Protein AF-A0A7W7B4E9-F1 (afdb_monomer_lite)

Secondary structure (DSSP, 8-state):
-HHHHH-TT--EEHHHHHHHHSTTS---HHHHHHHHHHHHHHHHHHTEEEEEEE-SSSS-EEEEEEE-

Organism: NCBI:txid333708

Sequence (68 aa):
MAIFEDEPGVRLTVKEVAARVYPGKEITRGDTNNIGRVLRQLAPIIGLACCRVRTPDHF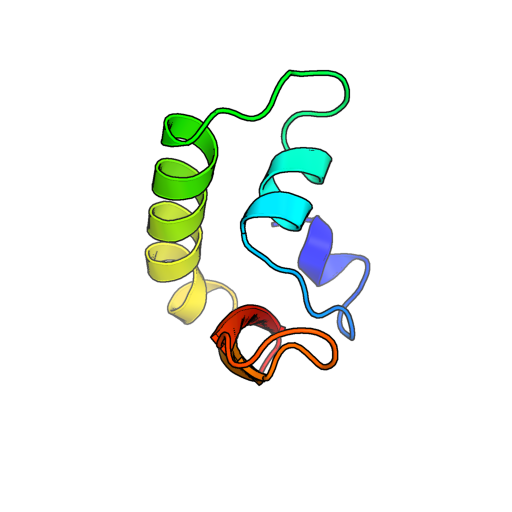GWHHQWGRK

Structure (mmCIF, N/CA/C/O backbone):
data_AF-A0A7W7B4E9-F1
#
_entry.id   AF-A0A7W7B4E9-F1
#
loop_
_atom_site.group_PDB
_atom_site.id
_atom_site.type_symbol
_atom_site.label_atom_id
_atom_site.label_alt_id
_atom_site.label_comp_id
_atom_site.label_asym_id
_atom_site.label_entity_id
_atom_site.label_seq_id
_atom_site.pdbx_PDB_ins_code
_atom_site.Cartn_x
_atom_site.Cartn_y
_atom_site.Cartn_z
_atom_site.occupancy
_atom_site.B_iso_or_equiv
_atom_site.auth_seq_id
_atom_site.auth_comp_id
_atom_site.auth_asym_id
_atom_site.auth_atom_id
_atom_site.pdbx_PDB_model_num
ATOM 1 N N . MET A 1 1 ? -6.816 7.379 1.174 1.00 59.38 1 MET A N 1
ATOM 2 C CA . MET A 1 1 ? -6.257 6.757 -0.055 1.00 59.38 1 MET A CA 1
ATOM 3 C C . MET A 1 1 ? -7.399 5.900 -0.551 1.00 59.38 1 MET A C 1
ATOM 5 O O . MET A 1 1 ? -7.629 4.864 0.063 1.00 59.38 1 MET A O 1
ATOM 9 N N . ALA A 1 2 ? -8.140 6.380 -1.554 1.00 65.31 2 ALA A N 1
ATOM 10 C CA . ALA A 1 2 ? -9.472 5.869 -1.907 1.00 65.31 2 ALA A CA 1
ATOM 11 C C . ALA A 1 2 ? -9.548 4.329 -1.958 1.00 65.31 2 ALA A C 1
ATOM 13 O O . ALA A 1 2 ? -10.452 3.742 -1.389 1.00 65.31 2 ALA A O 1
ATOM 14 N N . ILE A 1 3 ? -8.487 3.672 -2.442 1.00 75.25 3 ILE A N 1
ATOM 15 C CA . ILE A 1 3 ? -8.353 2.207 -2.541 1.00 75.25 3 ILE A CA 1
ATOM 16 C C . ILE A 1 3 ? -8.735 1.439 -1.254 1.00 75.25 3 ILE A C 1
ATOM 18 O O . ILE A 1 3 ? -9.415 0.424 -1.337 1.00 75.25 3 ILE A O 1
ATOM 22 N N . PHE A 1 4 ? -8.300 1.882 -0.068 1.00 77.62 4 PHE A N 1
ATOM 23 C CA . PHE A 1 4 ? -8.609 1.192 1.203 1.00 77.62 4 PHE A CA 1
ATOM 24 C C . PHE A 1 4 ? -9.910 1.677 1.857 1.00 77.62 4 PHE A C 1
ATOM 26 O O . PHE A 1 4 ? -10.337 1.131 2.874 1.00 77.62 4 PHE A O 1
ATOM 33 N N . GLU A 1 5 ? -10.494 2.746 1.321 1.00 74.12 5 GLU A N 1
ATOM 34 C CA . GLU A 1 5 ? -11.777 3.299 1.753 1.00 74.12 5 GLU A CA 1
ATOM 35 C C . GLU A 1 5 ? -12.921 2.633 0.979 1.00 74.12 5 GLU A C 1
ATOM 37 O O . GLU A 1 5 ? -13.923 2.272 1.590 1.00 74.12 5 GLU A O 1
ATOM 42 N N . ASP A 1 6 ? -12.714 2.381 -0.316 1.00 77.44 6 ASP A N 1
ATOM 43 C CA . ASP A 1 6 ? -13.644 1.672 -1.199 1.00 77.44 6 ASP A CA 1
ATOM 44 C C . ASP A 1 6 ? -13.710 0.165 -0.896 1.00 77.44 6 ASP A C 1
ATOM 46 O O . ASP A 1 6 ? -14.768 -0.452 -1.003 1.00 77.44 6 ASP A O 1
ATOM 50 N N . GLU A 1 7 ? -12.593 -0.440 -0.473 1.00 78.44 7 GLU A N 1
ATOM 51 C CA . GLU A 1 7 ? -12.503 -1.874 -0.175 1.00 78.44 7 GLU A CA 1
ATOM 52 C C . GLU A 1 7 ? -11.869 -2.123 1.213 1.00 78.44 7 GLU A C 1
ATOM 54 O O . GLU A 1 7 ? -10.704 -2.514 1.315 1.00 78.44 7 GLU A O 1
ATOM 59 N N . PRO A 1 8 ? -12.597 -1.937 2.329 1.00 72.75 8 PRO A N 1
ATOM 60 C CA . PRO A 1 8 ? -12.008 -1.967 3.674 1.00 72.75 8 PRO A CA 1
ATOM 61 C C . PRO A 1 8 ? -11.405 -3.324 4.080 1.00 72.75 8 PRO A C 1
ATOM 63 O O . PRO A 1 8 ? -10.536 -3.370 4.949 1.00 72.75 8 PRO A O 1
ATOM 66 N N . GLY A 1 9 ? -11.837 -4.423 3.452 1.00 79.38 9 GLY A N 1
ATOM 67 C CA . GLY A 1 9 ? -11.302 -5.769 3.688 1.00 79.38 9 GLY A CA 1
ATOM 68 C C . GLY A 1 9 ? -10.081 -6.133 2.838 1.00 79.38 9 GLY A C 1
ATOM 69 O O . GLY A 1 9 ? -9.516 -7.213 3.020 1.00 79.38 9 GLY A O 1
ATOM 70 N N . VAL A 1 10 ? -9.671 -5.275 1.897 1.00 84.75 10 VAL A N 1
ATOM 71 C CA . VAL A 1 10 ? -8.607 -5.615 0.951 1.00 84.75 10 VAL A CA 1
ATOM 72 C C . VAL A 1 10 ? -7.233 -5.566 1.618 1.00 84.75 10 VAL A C 1
ATOM 74 O O . VAL A 1 10 ? -6.907 -4.657 2.388 1.00 84.75 10 VAL A O 1
ATOM 77 N N . ARG A 1 11 ? -6.392 -6.550 1.288 1.00 87.88 11 ARG A N 1
ATOM 78 C CA . ARG A 1 11 ? -4.966 -6.547 1.617 1.00 87.88 11 ARG A CA 1
ATOM 79 C C . ARG A 1 11 ? -4.164 -6.579 0.333 1.00 87.88 11 ARG A C 1
ATOM 81 O O . ARG A 1 11 ? -4.331 -7.487 -0.471 1.00 87.88 11 ARG A O 1
ATOM 88 N N . LEU A 1 12 ? -3.309 -5.580 0.150 1.00 90.00 12 LEU A N 1
ATOM 89 C CA . LEU A 1 12 ? -2.582 -5.360 -1.094 1.00 90.00 12 LEU A CA 1
ATOM 90 C C . LEU A 1 12 ? -1.090 -5.237 -0.835 1.00 90.00 12 LEU A C 1
ATOM 92 O O . LEU A 1 12 ? -0.635 -4.565 0.092 1.00 90.00 12 LEU A O 1
ATOM 96 N N . THR A 1 13 ? -0.302 -5.841 -1.703 1.00 91.56 13 THR A N 1
ATOM 97 C CA . THR A 1 13 ? 1.123 -5.569 -1.805 1.00 91.56 13 THR A CA 1
ATOM 98 C C . THR A 1 13 ? 1.368 -4.160 -2.338 1.00 91.56 13 THR A C 1
ATOM 100 O O . THR A 1 13 ? 0.547 -3.561 -3.031 1.00 91.56 13 THR A O 1
ATOM 103 N N . VAL A 1 14 ? 2.563 -3.629 -2.079 1.00 91.12 14 VAL A N 1
ATOM 104 C CA . VAL A 1 14 ? 2.987 -2.325 -2.616 1.00 91.12 14 VAL A CA 1
ATOM 105 C C . VAL A 1 14 ? 2.914 -2.285 -4.149 1.00 91.12 14 VAL A C 1
ATOM 107 O O . VAL A 1 14 ? 2.606 -1.242 -4.718 1.00 91.12 14 VAL A O 1
ATOM 110 N N . LYS A 1 15 ? 3.164 -3.418 -4.819 1.00 89.00 15 LYS A N 1
ATOM 111 C CA . LYS A 1 15 ? 3.079 -3.532 -6.279 1.00 89.00 15 LYS A CA 1
ATOM 112 C C . LYS A 1 15 ? 1.635 -3.414 -6.772 1.00 89.00 15 LYS A C 1
ATOM 114 O O . LYS A 1 15 ? 1.394 -2.729 -7.756 1.00 89.00 15 LYS A O 1
ATOM 119 N N . GLU A 1 16 ? 0.683 -4.025 -6.074 1.00 90.06 16 GLU A N 1
ATOM 120 C CA . GLU A 1 16 ? -0.744 -3.914 -6.407 1.00 90.06 16 GLU A CA 1
ATOM 121 C C . GLU A 1 16 ? -1.281 -2.508 -6.135 1.00 90.06 16 GLU A C 1
ATOM 123 O O . GLU A 1 16 ? -2.013 -1.962 -6.957 1.00 90.06 16 GLU A O 1
ATOM 128 N N . VAL A 1 17 ? -0.856 -1.875 -5.036 1.00 90.00 17 VAL A N 1
ATOM 129 C CA . VAL A 1 17 ? -1.162 -0.457 -4.787 1.00 90.00 17 VAL A CA 1
ATOM 130 C C . VAL A 1 17 ? -0.594 0.409 -5.914 1.00 90.00 17 VAL A C 1
ATOM 132 O O . VAL A 1 17 ? -1.303 1.256 -6.446 1.00 90.00 17 VAL A O 1
ATOM 135 N N . ALA A 1 18 ? 0.650 0.165 -6.340 1.00 89.75 18 ALA A N 1
ATOM 136 C CA . ALA A 1 18 ? 1.261 0.888 -7.453 1.00 89.75 18 ALA A CA 1
ATOM 137 C C . ALA A 1 18 ? 0.508 0.706 -8.776 1.00 89.75 18 ALA A C 1
ATOM 139 O O . ALA A 1 18 ? 0.314 1.684 -9.493 1.00 89.75 18 ALA A O 1
ATOM 140 N N . ALA A 1 19 ? 0.030 -0.506 -9.067 1.00 90.44 19 ALA A N 1
ATOM 141 C CA . ALA A 1 19 ? -0.750 -0.793 -10.269 1.00 90.44 19 ALA A CA 1
ATOM 142 C C . ALA A 1 19 ? -2.082 -0.037 -10.299 1.00 90.44 19 ALA A C 1
ATOM 144 O O . ALA A 1 19 ? -2.516 0.407 -11.358 1.00 90.44 19 ALA A O 1
ATOM 145 N N . ARG A 1 20 ? -2.715 0.138 -9.133 1.00 88.00 20 ARG A N 1
ATOM 146 C CA . ARG A 1 20 ? -3.967 0.895 -9.001 1.00 88.00 20 ARG A CA 1
ATOM 147 C C . ARG A 1 20 ? -3.753 2.406 -9.060 1.00 88.00 20 ARG A C 1
ATOM 149 O O . ARG A 1 20 ? -4.599 3.113 -9.590 1.00 88.00 20 ARG A O 1
ATOM 156 N N . VAL A 1 21 ? -2.634 2.903 -8.529 1.00 86.81 21 VAL A N 1
ATOM 157 C CA . VAL A 1 21 ? -2.284 4.335 -8.567 1.00 86.81 21 VAL A CA 1
ATOM 158 C C . VAL A 1 21 ? -1.833 4.772 -9.967 1.00 86.81 21 VAL A C 1
ATOM 160 O O . VAL A 1 21 ? -2.133 5.889 -10.380 1.00 86.81 21 VAL A O 1
ATOM 163 N N . TYR A 1 22 ? -1.139 3.901 -10.704 1.00 86.81 22 TYR A N 1
ATOM 164 C CA . TYR A 1 22 ? -0.625 4.175 -12.049 1.00 86.81 22 TYR A CA 1
ATOM 165 C C . TYR A 1 22 ? -1.186 3.179 -13.081 1.00 86.81 22 TYR A C 1
ATOM 167 O O . TYR A 1 22 ? -0.436 2.348 -13.604 1.00 86.81 22 TYR A O 1
ATOM 175 N N . PRO A 1 23 ? -2.495 3.231 -13.391 1.00 85.75 23 PRO A N 1
ATOM 176 C CA . PRO A 1 23 ? -3.103 2.293 -14.328 1.00 85.75 23 PRO A CA 1
ATOM 177 C C . PRO A 1 23 ? -2.478 2.430 -15.724 1.00 85.75 2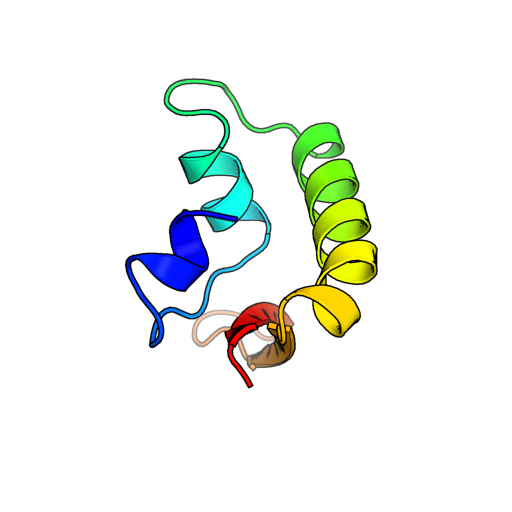3 PRO A C 1
ATOM 179 O O . PRO A 1 23 ? -2.341 3.531 -16.253 1.00 85.75 23 PRO A O 1
ATOM 182 N N . GLY A 1 24 ? -2.081 1.303 -16.321 1.00 86.69 24 GLY A N 1
ATOM 183 C CA . GLY A 1 24 ? -1.501 1.253 -17.670 1.00 86.69 24 GLY A CA 1
ATOM 184 C C . GLY A 1 24 ? -0.045 1.722 -17.785 1.00 86.69 24 GLY A C 1
ATOM 185 O O . GLY A 1 24 ? 0.503 1.709 -18.885 1.00 86.69 24 GLY A O 1
ATOM 186 N N . LYS A 1 25 ? 0.605 2.107 -16.678 1.00 88.25 25 LYS A N 1
ATOM 187 C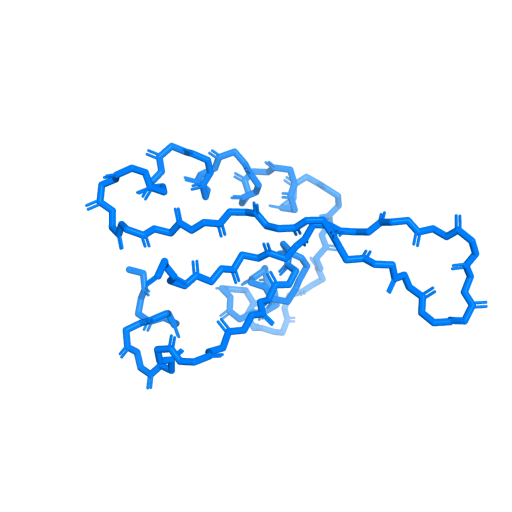 CA . LYS A 1 25 ? 2.028 2.464 -16.658 1.00 88.25 25 LYS A CA 1
ATOM 188 C C . LYS A 1 25 ? 2.878 1.258 -16.261 1.00 88.25 25 LYS A C 1
ATOM 190 O O . LYS A 1 25 ? 2.510 0.496 -15.366 1.00 88.25 25 LYS A O 1
ATOM 195 N N . GLU A 1 26 ? 4.052 1.116 -16.873 1.00 89.69 26 GLU A N 1
ATOM 196 C CA . GLU A 1 26 ? 5.056 0.176 -16.377 1.00 89.69 26 GLU A CA 1
ATOM 197 C C . GLU A 1 26 ? 5.508 0.593 -14.969 1.00 89.69 26 GLU A C 1
ATOM 199 O O . GLU A 1 26 ? 5.983 1.709 -14.747 1.00 89.69 26 GLU A O 1
ATOM 204 N N . ILE A 1 27 ? 5.324 -0.307 -14.003 1.00 90.81 27 ILE A N 1
ATOM 205 C CA . ILE A 1 27 ? 5.675 -0.064 -12.604 1.00 90.81 27 ILE A CA 1
ATOM 206 C C . ILE A 1 27 ? 7.152 -0.377 -12.418 1.00 90.81 27 ILE A C 1
ATOM 208 O O . ILE A 1 27 ? 7.565 -1.539 -12.448 1.00 90.81 27 ILE A O 1
ATOM 212 N N . THR A 1 28 ? 7.942 0.655 -12.149 1.00 92.25 28 THR A N 1
ATOM 213 C CA . THR A 1 28 ? 9.364 0.484 -11.868 1.00 92.25 28 THR A CA 1
ATOM 214 C C . THR A 1 28 ? 9.604 0.175 -10.390 1.00 92.25 28 THR A C 1
ATOM 216 O O . THR A 1 28 ? 8.767 0.405 -9.508 1.00 92.25 28 THR A O 1
ATOM 219 N N . ARG A 1 29 ? 10.818 -0.289 -10.071 1.00 89.06 29 ARG A N 1
ATOM 220 C CA . ARG A 1 29 ? 11.254 -0.439 -8.674 1.00 89.06 29 ARG A CA 1
ATOM 221 C C . ARG A 1 29 ? 11.195 0.893 -7.912 1.00 89.06 29 ARG A C 1
ATOM 223 O O . ARG A 1 29 ? 10.857 0.895 -6.729 1.00 89.06 29 ARG A O 1
ATOM 230 N N . GLY A 1 30 ? 11.477 2.014 -8.580 1.00 90.44 30 GLY A N 1
ATOM 231 C CA . GLY A 1 30 ? 11.389 3.354 -7.995 1.00 90.44 30 GLY A CA 1
ATOM 232 C C . GLY A 1 30 ? 9.973 3.696 -7.526 1.00 90.44 30 GLY A C 1
ATOM 233 O O . GLY A 1 30 ? 9.797 4.143 -6.393 1.00 90.44 30 GLY A O 1
ATOM 234 N N . ASP A 1 31 ? 8.964 3.385 -8.343 1.00 89.00 31 ASP A N 1
ATOM 235 C CA . ASP A 1 31 ? 7.553 3.626 -8.013 1.00 89.00 31 ASP A CA 1
ATOM 236 C C . ASP A 1 31 ? 7.124 2.822 -6.780 1.00 89.00 31 ASP A C 1
ATOM 238 O O . ASP A 1 31 ? 6.545 3.367 -5.838 1.00 89.00 31 ASP A O 1
ATOM 242 N N . THR A 1 32 ? 7.487 1.534 -6.726 1.00 90.31 32 THR A N 1
ATOM 243 C CA . THR A 1 32 ? 7.182 0.695 -5.554 1.00 90.31 32 THR A CA 1
ATOM 244 C C . THR A 1 32 ? 7.891 1.181 -4.288 1.00 90.31 32 THR A C 1
ATOM 246 O O . THR A 1 32 ? 7.286 1.206 -3.219 1.00 90.31 32 THR A O 1
ATOM 249 N N . ASN A 1 33 ? 9.142 1.642 -4.376 1.00 91.81 33 ASN A N 1
ATOM 250 C CA . ASN A 1 33 ? 9.852 2.194 -3.221 1.00 91.81 33 ASN A CA 1
ATOM 251 C C . ASN A 1 33 ? 9.184 3.473 -2.699 1.00 91.81 33 ASN A C 1
ATOM 253 O O . ASN A 1 33 ? 9.001 3.619 -1.487 1.00 91.81 33 ASN A O 1
ATOM 257 N N . ASN A 1 34 ? 8.786 4.368 -3.607 1.00 91.81 34 ASN A N 1
ATOM 258 C CA . ASN A 1 34 ? 8.087 5.602 -3.261 1.00 91.81 34 ASN A CA 1
ATOM 259 C C . ASN A 1 34 ? 6.741 5.307 -2.596 1.00 91.81 34 ASN A C 1
ATOM 261 O 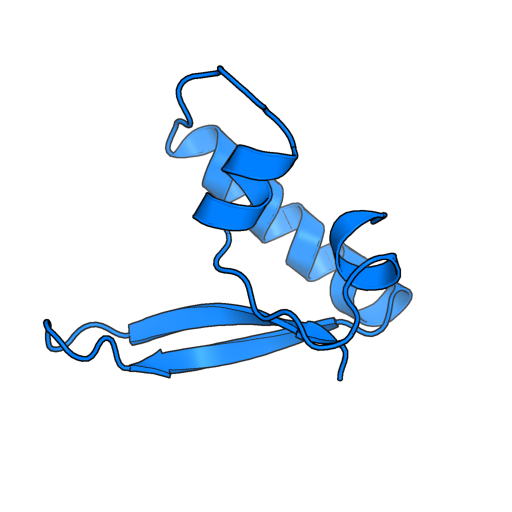O . ASN A 1 34 ? 6.486 5.798 -1.497 1.00 91.81 34 ASN A O 1
ATOM 265 N N . ILE A 1 35 ? 5.921 4.433 -3.185 1.00 90.94 35 ILE A N 1
ATOM 266 C CA . ILE A 1 35 ? 4.636 4.040 -2.591 1.00 90.94 35 ILE A CA 1
ATOM 267 C C . ILE A 1 35 ? 4.842 3.345 -1.247 1.00 90.94 35 ILE A C 1
ATOM 269 O O . ILE A 1 35 ? 4.161 3.670 -0.279 1.00 90.94 35 ILE A O 1
ATOM 273 N N . GLY A 1 36 ? 5.828 2.457 -1.128 1.00 91.88 36 GLY A N 1
ATOM 274 C CA . GLY A 1 36 ? 6.152 1.800 0.137 1.00 91.88 36 GLY A CA 1
ATOM 275 C C . GLY A 1 36 ? 6.591 2.770 1.242 1.00 91.88 36 GLY A C 1
ATOM 276 O O . GLY A 1 36 ? 6.383 2.483 2.424 1.00 91.88 36 GLY A O 1
ATOM 277 N N . ARG A 1 37 ? 7.196 3.911 0.888 1.00 92.12 37 ARG A N 1
ATOM 278 C CA . ARG A 1 37 ? 7.520 4.997 1.826 1.00 92.12 37 ARG A CA 1
ATOM 279 C C . ARG A 1 37 ? 6.274 5.802 2.198 1.00 92.12 37 ARG A C 1
ATOM 281 O O . ARG A 1 37 ? 6.055 6.035 3.384 1.00 92.12 37 ARG A O 1
ATOM 288 N N . VAL A 1 38 ? 5.453 6.172 1.217 1.00 91.44 38 VAL A N 1
ATOM 289 C CA . VAL A 1 38 ? 4.202 6.918 1.433 1.00 91.44 38 VAL A CA 1
ATOM 290 C C . VAL A 1 38 ? 3.232 6.122 2.308 1.00 91.44 38 VAL A C 1
ATOM 292 O O . VAL A 1 38 ? 2.721 6.655 3.287 1.00 91.44 38 VAL A O 1
ATOM 295 N N . LEU A 1 39 ? 3.043 4.828 2.036 1.00 90.12 39 LEU A N 1
ATOM 296 C CA . LEU A 1 39 ? 2.188 3.950 2.842 1.00 90.12 39 LEU A CA 1
ATOM 297 C C . LEU A 1 39 ? 2.637 3.899 4.303 1.00 90.12 39 LEU A C 1
ATOM 299 O O . LEU A 1 39 ? 1.805 4.004 5.194 1.00 90.12 39 LEU A O 1
ATOM 303 N N . ARG A 1 40 ? 3.947 3.820 4.566 1.00 91.56 40 ARG A N 1
ATOM 304 C CA . ARG A 1 40 ? 4.490 3.864 5.935 1.00 91.56 40 ARG A CA 1
ATOM 305 C C . ARG A 1 40 ? 4.193 5.178 6.653 1.00 91.56 40 ARG A C 1
ATOM 307 O O . ARG A 1 40 ? 3.908 5.153 7.844 1.00 91.56 40 ARG A O 1
ATOM 314 N N . GLN A 1 41 ? 4.271 6.302 5.945 1.00 91.75 41 GLN A N 1
ATOM 315 C CA . GLN A 1 41 ? 3.993 7.622 6.515 1.00 91.75 41 GLN A CA 1
ATOM 316 C C . GLN A 1 41 ? 2.497 7.835 6.771 1.00 91.75 41 GLN A C 1
ATOM 318 O O . GLN A 1 41 ? 2.126 8.394 7.798 1.00 91.75 41 GLN A O 1
ATOM 323 N N . LEU A 1 42 ? 1.641 7.366 5.861 1.00 88.19 42 LEU A N 1
ATOM 324 C CA . LEU A 1 42 ? 0.193 7.525 5.970 1.00 88.19 42 LEU A CA 1
ATOM 325 C C . LEU A 1 42 ? -0.450 6.500 6.905 1.00 88.19 42 LEU A C 1
ATOM 327 O O . LEU A 1 42 ? -1.482 6.796 7.494 1.00 88.19 42 LEU A O 1
ATOM 331 N N . ALA A 1 43 ? 0.144 5.319 7.078 1.00 89.50 43 ALA A N 1
ATOM 332 C CA . ALA A 1 43 ? -0.417 4.242 7.886 1.00 89.50 43 ALA A CA 1
ATOM 333 C C . ALA A 1 43 ? -0.938 4.659 9.275 1.00 89.50 43 ALA A C 1
ATOM 335 O O . ALA A 1 43 ? -2.085 4.321 9.570 1.00 89.50 43 ALA A O 1
ATOM 336 N N . PRO A 1 44 ? -0.193 5.414 10.109 1.00 87.25 44 PRO A N 1
ATOM 337 C CA . PRO A 1 44 ? -0.716 5.866 11.400 1.00 87.25 44 PRO A CA 1
ATOM 338 C C . PRO A 1 44 ? -1.861 6.883 11.281 1.00 87.25 44 PRO A C 1
ATOM 340 O O . PRO A 1 44 ? -2.659 6.990 12.203 1.00 87.25 44 PRO A O 1
ATOM 343 N N . ILE A 1 45 ? -1.957 7.609 10.164 1.00 89.19 45 ILE A N 1
ATOM 344 C CA . ILE A 1 45 ? -2.953 8.666 9.9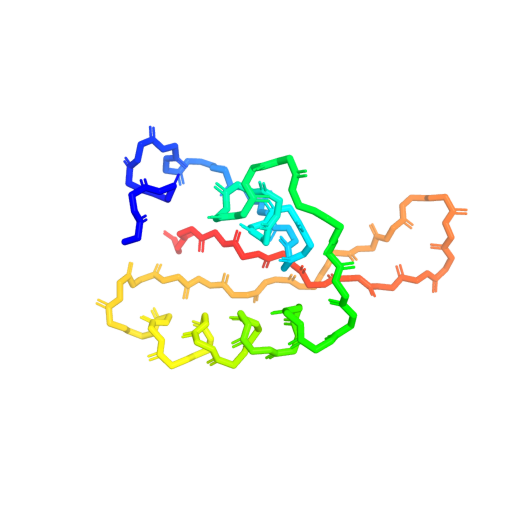38 1.00 89.19 45 ILE A CA 1
ATOM 345 C C . ILE A 1 45 ? -4.285 8.065 9.480 1.00 89.19 45 ILE A C 1
ATOM 347 O O . ILE A 1 45 ? -5.341 8.458 9.960 1.00 89.19 45 ILE A O 1
ATOM 351 N N . ILE A 1 46 ? -4.239 7.104 8.554 1.00 85.00 46 ILE A N 1
ATOM 352 C CA . ILE A 1 46 ? -5.434 6.514 7.925 1.00 85.00 46 ILE A CA 1
ATOM 353 C C . ILE A 1 46 ? -5.763 5.101 8.431 1.00 85.00 46 ILE A C 1
ATOM 355 O O . ILE A 1 46 ? -6.609 4.418 7.855 1.00 85.00 46 ILE A O 1
ATOM 359 N N . GLY A 1 47 ? -5.093 4.653 9.498 1.00 86.56 47 GLY A N 1
ATOM 360 C CA . GLY A 1 47 ? -5.378 3.380 10.162 1.00 86.56 47 GLY A CA 1
ATOM 361 C C . GLY A 1 47 ? -4.966 2.139 9.367 1.00 86.56 47 GLY A C 1
ATOM 362 O O . GLY A 1 47 ? -5.645 1.116 9.443 1.00 86.56 47 GLY A O 1
ATOM 363 N N . LEU A 1 48 ? -3.869 2.199 8.604 1.00 88.69 48 LEU A N 1
ATOM 364 C CA . LEU A 1 48 ? -3.345 1.019 7.907 1.00 88.69 48 LEU A CA 1
ATOM 365 C C . LEU A 1 48 ? -2.391 0.210 8.794 1.00 88.69 48 LEU A C 1
ATOM 367 O O . LEU A 1 48 ? -1.610 0.752 9.579 1.00 88.69 48 LEU A O 1
ATOM 371 N N . ALA A 1 49 ? -2.410 -1.103 8.603 1.00 89.06 49 ALA A N 1
ATOM 372 C CA . ALA A 1 49 ? -1.419 -2.042 9.094 1.00 89.06 49 ALA A CA 1
ATOM 373 C C . ALA A 1 49 ? -0.610 -2.631 7.939 1.00 89.06 49 ALA A C 1
ATOM 375 O O . ALA A 1 49 ? -1.105 -2.812 6.826 1.00 89.06 49 ALA A O 1
ATOM 376 N N . CYS A 1 50 ? 0.639 -2.971 8.246 1.00 90.06 50 CYS A N 1
ATOM 377 C CA . CYS A 1 50 ? 1.493 -3.784 7.398 1.00 90.06 50 CYS A CA 1
ATOM 378 C C . CYS A 1 50 ? 1.624 -5.170 8.030 1.00 90.06 50 CYS A C 1
ATOM 380 O O . CYS A 1 50 ? 2.037 -5.289 9.185 1.00 90.06 50 CYS A O 1
ATOM 382 N N . CYS A 1 51 ? 1.294 -6.210 7.273 1.00 88.88 51 CYS A N 1
ATOM 383 C CA . CYS A 1 51 ? 1.435 -7.599 7.684 1.00 88.88 51 CYS A CA 1
ATOM 384 C C . CYS A 1 51 ? 2.399 -8.316 6.744 1.00 88.88 51 CYS A C 1
ATOM 386 O O . CYS A 1 51 ? 2.366 -8.125 5.528 1.00 88.88 51 CYS A O 1
ATOM 388 N N . ARG A 1 52 ? 3.258 -9.172 7.301 1.00 88.62 52 ARG A N 1
ATOM 389 C CA . ARG A 1 52 ? 4.152 -10.010 6.507 1.00 88.62 52 ARG A CA 1
ATOM 390 C C . ARG A 1 52 ? 3.484 -11.355 6.244 1.00 88.62 52 ARG A C 1
ATOM 392 O O . ARG A 1 52 ? 3.203 -12.094 7.180 1.00 88.62 52 ARG A O 1
ATOM 399 N N . VAL A 1 53 ? 3.241 -11.662 4.976 1.00 87.81 53 VAL A N 1
ATOM 400 C CA . VAL A 1 53 ? 2.552 -12.876 4.532 1.00 87.81 53 VAL A CA 1
ATOM 401 C C . VAL A 1 53 ? 3.544 -13.775 3.808 1.00 87.81 53 VAL A C 1
ATOM 403 O O . VAL A 1 53 ? 4.427 -13.306 3.082 1.00 87.81 53 VAL A O 1
ATOM 406 N N . ARG A 1 54 ? 3.444 -15.080 4.060 1.00 85.88 54 ARG A N 1
ATOM 407 C CA . ARG A 1 54 ? 4.250 -16.082 3.368 1.00 85.88 54 ARG A CA 1
ATOM 408 C C . ARG A 1 54 ? 3.697 -16.267 1.959 1.00 85.88 54 ARG A C 1
ATOM 410 O O . ARG A 1 54 ? 2.492 -16.396 1.774 1.00 85.88 54 ARG A O 1
ATOM 417 N N . THR A 1 55 ? 4.583 -16.301 0.977 1.00 78.75 55 THR A N 1
ATOM 418 C CA . THR A 1 55 ? 4.214 -16.619 -0.403 1.00 78.75 55 THR A CA 1
ATOM 419 C C . THR A 1 55 ? 4.010 -18.137 -0.496 1.00 78.75 55 THR A C 1
ATOM 421 O O . THR A 1 55 ? 4.877 -18.872 -0.023 1.00 78.75 55 THR A O 1
ATOM 424 N N . PRO A 1 56 ? 2.878 -18.636 -1.016 1.00 71.88 56 PRO A N 1
ATOM 425 C CA . PRO A 1 56 ? 2.614 -20.075 -1.052 1.00 71.88 56 PRO A CA 1
ATOM 426 C C . PRO A 1 56 ? 3.577 -20.831 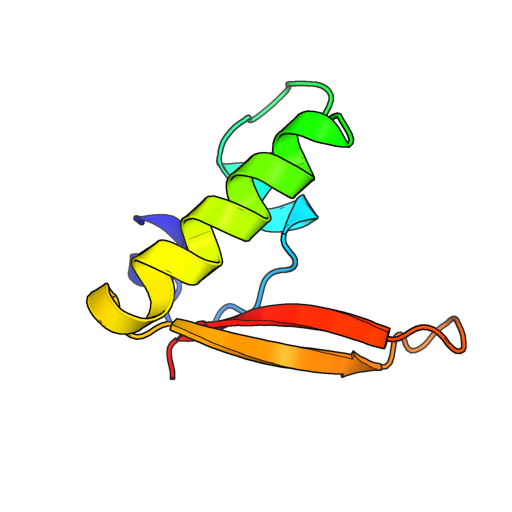-1.985 1.00 71.88 56 PRO A C 1
ATOM 428 O O . PRO A 1 56 ? 4.036 -21.909 -1.620 1.00 71.88 56 PRO A O 1
ATOM 431 N N . ASP A 1 57 ? 3.963 -20.233 -3.117 1.00 72.31 57 ASP A N 1
ATOM 432 C CA . ASP A 1 57 ? 4.766 -20.898 -4.160 1.00 72.31 57 ASP A CA 1
ATOM 433 C C . ASP A 1 57 ? 6.290 -20.781 -3.987 1.00 72.31 57 ASP A C 1
ATOM 435 O O . ASP A 1 57 ? 7.064 -21.516 -4.601 1.00 72.31 57 ASP A O 1
ATOM 439 N N . HIS A 1 58 ? 6.758 -19.874 -3.128 1.00 64.62 58 HIS A N 1
ATOM 440 C CA . HIS A 1 58 ? 8.182 -19.646 -2.880 1.00 64.62 58 HIS A CA 1
ATOM 441 C C . HIS A 1 58 ? 8.427 -19.442 -1.385 1.00 64.62 58 HIS A C 1
ATOM 443 O O . HIS A 1 58 ? 7.599 -18.846 -0.701 1.00 64.62 58 HIS A O 1
ATOM 449 N N . PHE A 1 59 ? 9.592 -19.844 -0.861 1.00 67.25 59 PHE A N 1
ATOM 450 C CA . PHE A 1 59 ? 10.035 -19.555 0.520 1.00 67.25 59 PHE A CA 1
ATOM 451 C C . PHE A 1 59 ? 10.304 -18.048 0.775 1.00 67.25 59 PHE A C 1
ATOM 453 O O . PHE A 1 59 ? 11.198 -17.672 1.527 1.00 67.25 59 PHE A O 1
ATOM 460 N N . GLY A 1 60 ? 9.540 -17.164 0.135 1.00 79.06 60 GLY A N 1
ATOM 461 C CA . GLY A 1 60 ? 9.600 -15.721 0.265 1.00 79.06 60 GLY A CA 1
ATOM 462 C C . GLY A 1 60 ? 8.483 -15.188 1.153 1.00 79.06 60 GLY A C 1
ATOM 463 O O . GLY A 1 60 ? 7.358 -15.690 1.171 1.00 79.06 60 GLY A O 1
ATOM 464 N N . TRP A 1 61 ? 8.790 -14.113 1.861 1.00 83.69 61 TRP A N 1
ATOM 465 C CA . TRP A 1 61 ? 7.817 -13.316 2.591 1.00 83.69 61 TRP A CA 1
ATOM 466 C C . TRP A 1 61 ? 7.587 -12.010 1.842 1.00 83.69 61 TRP A C 1
ATOM 468 O O . TRP A 1 61 ? 8.542 -11.411 1.349 1.00 83.69 61 TRP A O 1
ATOM 478 N N . HIS A 1 62 ? 6.349 -11.537 1.799 1.00 86.31 62 HIS A N 1
ATOM 479 C CA . HIS A 1 62 ? 6.030 -10.226 1.249 1.00 86.31 62 HIS A CA 1
ATOM 480 C C . HIS A 1 62 ? 5.177 -9.421 2.229 1.00 86.31 62 HIS A C 1
ATOM 482 O O . HIS A 1 62 ? 4.524 -9.967 3.117 1.00 86.31 62 HIS A O 1
ATOM 488 N N . HIS A 1 63 ? 5.225 -8.099 2.098 1.00 90.31 63 HIS A N 1
ATOM 489 C CA . HIS A 1 63 ? 4.410 -7.196 2.901 1.00 90.31 63 HIS A CA 1
ATOM 490 C C . HIS A 1 63 ? 3.087 -6.915 2.196 1.00 90.31 63 HIS A C 1
ATOM 492 O O . HIS A 1 63 ? 3.079 -6.533 1.024 1.00 90.31 63 HIS A O 1
ATOM 498 N N . GLN A 1 64 ? 1.997 -7.060 2.938 1.00 90.56 64 GLN A N 1
ATOM 499 C CA . GLN A 1 64 ? 0.664 -6.628 2.548 1.00 90.56 64 GLN A CA 1
ATOM 500 C C . GLN A 1 64 ? 0.208 -5.487 3.452 1.00 90.56 64 GLN A C 1
ATOM 502 O O . GLN A 1 64 ? 0.496 -5.471 4.649 1.00 90.56 64 GLN A O 1
ATOM 507 N N . TRP A 1 65 ? -0.513 -4.547 2.863 1.00 91.50 65 TRP A N 1
ATOM 508 C CA . TRP A 1 65 ? -1.094 -3.384 3.510 1.00 91.50 65 TRP A CA 1
ATOM 509 C C . TRP A 1 65 ? -2.610 -3.506 3.481 1.00 91.50 65 TRP A C 1
ATOM 511 O O . TRP A 1 65 ? -3.168 -3.879 2.454 1.00 91.50 65 TRP A O 1
ATOM 521 N N . GLY A 1 66 ? -3.265 -3.188 4.589 1.00 88.62 66 GLY A N 1
ATOM 522 C CA . GLY A 1 66 ? -4.723 -3.158 4.710 1.00 88.62 66 GLY A CA 1
ATOM 523 C C . GLY A 1 66 ? -5.130 -2.350 5.935 1.00 88.62 66 GLY A C 1
ATOM 524 O O . GLY A 1 66 ? -4.259 -1.918 6.694 1.00 88.62 66 GLY A O 1
ATOM 525 N N . ARG A 1 67 ? -6.428 -2.121 6.145 1.00 85.00 67 ARG A N 1
ATOM 526 C CA . ARG A 1 67 ? -6.886 -1.502 7.396 1.00 85.00 67 ARG A CA 1
ATOM 527 C C . ARG A 1 67 ? -6.636 -2.424 8.593 1.00 85.00 67 ARG A C 1
ATOM 529 O O . ARG A 1 67 ? -6.599 -3.648 8.444 1.00 85.00 67 ARG A O 1
ATOM 536 N N . LYS A 1 68 ? -6.378 -1.798 9.744 1.00 74.38 68 LYS A N 1
ATOM 537 C CA . LYS A 1 68 ? -6.353 -2.476 11.045 1.00 74.38 68 LYS A CA 1
ATOM 538 C C . LYS A 1 68 ? -7.718 -3.041 11.403 1.00 74.38 68 LYS A C 1
ATOM 540 O O . LYS A 1 68 ? -8.720 -2.371 11.075 1.00 74.38 68 LYS A O 1
#

Radius of gyration: 12.01 Å; chains: 1; bounding box: 25×30×29 Å

pLDDT: mean 85.3, std 7.62, range [59.38, 92.25]

Foldseek 3Di:
DVVCVVPQPDKDFLVRVLCVVDPPDDQDPVSSVVSVVVCVVCCVVVQKDWDWDQDPVDRDIGIIIHHD